Protein AF-A0A6L8A3T9-F1 (afdb_monomer_lite)

Secondary structure (DSSP, 8-state):
-HHHHHHHHHHHHHHHHS--HHHHHHHHHHHHHHHHHHHHHHHHHHHHHHTS--SHHHHHHS-----

pLDDT: mean 91.46, std 9.41, range [44.91, 97.56]

Structure (mmCIF, N/CA/C/O backbone):
data_AF-A0A6L8A3T9-F1
#
_entry.id   AF-A0A6L8A3T9-F1
#
loop_
_atom_site.group_PDB
_atom_site.id
_atom_site.type_symbol
_atom_site.label_atom_id
_atom_site.label_alt_id
_atom_site.label_comp_id
_atom_site.label_asym_id
_atom_site.label_entity_id
_atom_site.label_seq_id
_atom_site.pdbx_PDB_ins_code
_atom_site.Cartn_x
_atom_site.Cartn_y
_atom_site.Cartn_z
_atom_site.occupancy
_atom_site.B_iso_or_equiv
_atom_site.auth_seq_id
_atom_site.auth_comp_id
_atom_site.auth_asym_id
_atom_site.auth_atom_id
_atom_site.pdbx_PDB_model_num
ATOM 1 N N . PHE A 1 1 ? 3.940 -4.482 3.509 1.00 84.75 1 PHE A N 1
ATOM 2 C CA . PHE A 1 1 ? 3.311 -3.242 3.005 1.00 84.75 1 PHE A CA 1
ATOM 3 C C . PHE A 1 1 ? 4.360 -2.226 2.552 1.00 84.75 1 PHE A C 1
ATOM 5 O O . PHE A 1 1 ? 4.422 -1.955 1.362 1.00 84.75 1 PHE A O 1
ATOM 12 N N . TYR A 1 2 ? 5.250 -1.756 3.437 1.00 91.12 2 TYR A N 1
ATOM 13 C CA . TYR A 1 2 ? 6.255 -0.725 3.112 1.00 91.12 2 TYR A CA 1
ATOM 14 C C . TYR A 1 2 ? 7.162 -1.039 1.911 1.00 91.12 2 TYR A C 1
ATOM 16 O O . TYR A 1 2 ? 7.316 -0.192 1.040 1.00 91.12 2 TYR A O 1
ATOM 24 N N . ALA A 1 3 ? 7.703 -2.260 1.813 1.00 93.44 3 ALA A N 1
ATOM 25 C CA . ALA A 1 3 ? 8.556 -2.643 0.682 1.00 93.44 3 ALA A CA 1
ATOM 26 C C . ALA A 1 3 ? 7.841 -2.488 -0.674 1.00 93.44 3 ALA A C 1
ATOM 28 O O . ALA A 1 3 ? 8.395 -1.921 -1.607 1.00 93.44 3 ALA A O 1
ATOM 29 N N . ILE A 1 4 ? 6.580 -2.923 -0.761 1.00 92.38 4 ILE A N 1
ATOM 30 C CA . ILE A 1 4 ? 5.758 -2.790 -1.971 1.00 92.38 4 ILE A CA 1
ATOM 31 C C . ILE A 1 4 ? 5.499 -1.318 -2.313 1.00 92.38 4 ILE A C 1
ATOM 33 O O . ILE A 1 4 ? 5.596 -0.943 -3.477 1.00 92.38 4 ILE A O 1
ATOM 37 N N . ILE A 1 5 ? 5.227 -0.476 -1.311 1.00 92.88 5 ILE A N 1
ATOM 38 C CA . ILE A 1 5 ? 5.006 0.961 -1.529 1.00 92.88 5 ILE A CA 1
ATOM 39 C C . ILE A 1 5 ? 6.250 1.646 -2.096 1.00 92.88 5 ILE A C 1
ATOM 41 O O . ILE A 1 5 ? 6.105 2.553 -2.905 1.00 92.88 5 ILE A O 1
ATOM 45 N N . LEU A 1 6 ? 7.454 1.212 -1.718 1.00 95.69 6 LEU A N 1
ATOM 46 C CA . LEU A 1 6 ? 8.699 1.755 -2.271 1.00 95.69 6 LEU A CA 1
ATOM 47 C C . LEU A 1 6 ? 9.024 1.184 -3.657 1.00 95.69 6 LEU A C 1
ATOM 49 O O . LEU A 1 6 ? 9.472 1.912 -4.538 1.00 95.69 6 LEU A O 1
ATOM 53 N N . LEU A 1 7 ? 8.777 -0.108 -3.878 1.00 95.81 7 LEU A N 1
ATOM 54 C CA . LEU A 1 7 ? 9.071 -0.764 -5.156 1.00 95.81 7 LEU A CA 1
ATOM 55 C C . LEU A 1 7 ? 8.158 -0.297 -6.296 1.00 95.81 7 LEU A C 1
ATOM 57 O O . LEU A 1 7 ? 8.583 -0.262 -7.449 1.00 95.81 7 LEU A O 1
ATOM 61 N N . MET A 1 8 ? 6.917 0.086 -6.002 1.00 96.06 8 MET A N 1
ATOM 62 C CA . MET A 1 8 ? 5.962 0.545 -7.014 1.00 96.06 8 MET A CA 1
ATOM 63 C C . MET A 1 8 ? 6.391 1.812 -7.772 1.00 96.06 8 MET A C 1
ATOM 65 O O . MET A 1 8 ? 6.432 1.760 -9.004 1.00 96.06 8 MET A O 1
ATOM 69 N N . PRO A 1 9 ? 6.759 2.929 -7.118 1.00 96.12 9 PRO A N 1
ATOM 70 C CA . PRO A 1 9 ? 7.264 4.100 -7.826 1.00 96.12 9 PRO A CA 1
ATOM 71 C C . PRO A 1 9 ? 8.600 3.817 -8.524 1.00 96.12 9 PRO A C 1
ATOM 73 O O . PRO A 1 9 ? 8.808 4.319 -9.622 1.00 96.12 9 PRO A O 1
ATOM 76 N N . LEU A 1 10 ? 9.471 2.969 -7.961 1.00 97.25 10 LEU A N 1
ATOM 77 C CA . LEU A 1 10 ? 10.739 2.594 -8.603 1.00 97.25 10 LEU A CA 1
ATOM 78 C C . LEU A 1 10 ? 10.522 1.823 -9.909 1.00 97.25 10 LEU A C 1
ATOM 80 O O . LEU A 1 10 ? 11.091 2.170 -10.939 1.00 97.25 10 LEU A O 1
ATOM 84 N N . THR A 1 11 ? 9.671 0.800 -9.892 1.00 97.00 11 THR A N 1
ATOM 85 C CA . THR A 1 11 ? 9.348 0.007 -11.091 1.00 97.00 11 THR A CA 1
ATOM 86 C C . THR A 1 11 ? 8.585 0.824 -12.133 1.00 97.00 11 THR A C 1
ATOM 88 O O . THR A 1 11 ? 8.836 0.662 -13.325 1.00 97.00 11 THR A O 1
ATOM 91 N N . GLY A 1 12 ? 7.726 1.756 -11.707 1.00 96.38 12 GLY A N 1
ATOM 92 C CA . GLY A 1 12 ? 7.064 2.707 -12.606 1.00 96.38 12 GLY A CA 1
ATOM 93 C C . GLY A 1 12 ? 8.047 3.690 -13.248 1.00 96.38 12 GLY A C 1
ATOM 94 O O . GLY A 1 12 ? 8.007 3.902 -14.459 1.00 96.38 12 GLY A O 1
ATOM 95 N N . ALA A 1 13 ? 8.983 4.232 -12.464 1.00 97.31 13 ALA A N 1
ATOM 96 C CA . ALA A 1 13 ? 10.039 5.106 -12.967 1.00 97.31 13 ALA A CA 1
ATOM 97 C C . ALA A 1 13 ? 10.962 4.371 -13.953 1.00 97.31 13 ALA A C 1
ATOM 99 O O . ALA A 1 13 ? 11.261 4.902 -15.018 1.00 97.31 13 ALA A O 1
ATOM 100 N N . LEU A 1 14 ? 11.361 3.131 -13.653 1.00 97.44 14 LEU A N 1
ATOM 101 C CA . LEU A 1 14 ? 12.158 2.304 -14.568 1.00 97.44 14 LEU A CA 1
ATOM 102 C C . LEU A 1 14 ? 11.407 1.963 -15.862 1.00 97.44 14 LEU A C 1
ATOM 104 O O . LEU A 1 14 ? 12.019 1.927 -16.927 1.00 97.44 14 LEU A O 1
ATOM 108 N N . ALA A 1 15 ? 10.092 1.752 -15.793 1.00 96.44 15 ALA A N 1
ATOM 109 C CA . ALA A 1 15 ? 9.270 1.526 -16.978 1.00 96.44 15 ALA A CA 1
ATOM 110 C C . ALA A 1 15 ? 9.180 2.777 -17.868 1.00 96.44 15 ALA A C 1
ATOM 112 O O . ALA A 1 15 ? 9.328 2.670 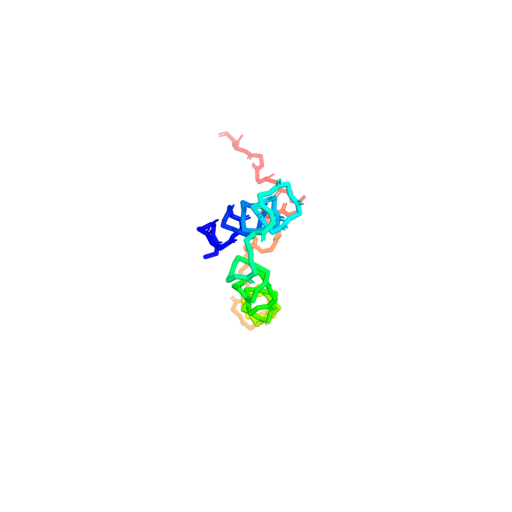-19.082 1.00 96.44 15 ALA A O 1
ATOM 113 N N . TRP A 1 16 ? 8.961 3.957 -17.278 1.00 94.88 16 TRP A N 1
ATOM 114 C CA . TRP A 1 16 ? 8.777 5.204 -18.030 1.00 94.88 16 TRP A CA 1
ATOM 115 C C . TRP A 1 16 ? 10.108 5.790 -18.511 1.00 94.88 16 TRP A C 1
ATOM 117 O O . TRP A 1 16 ? 10.277 6.050 -19.699 1.00 94.88 16 TRP A O 1
ATOM 127 N N . PHE A 1 17 ? 11.062 5.991 -17.602 1.00 96.31 17 PHE A N 1
ATOM 128 C CA . PHE A 1 17 ? 12.336 6.644 -17.912 1.00 96.31 17 PHE A CA 1
ATOM 129 C C . PHE A 1 17 ? 13.384 5.669 -18.448 1.00 96.31 17 PHE A C 1
ATOM 131 O O . PHE A 1 17 ? 14.210 6.052 -19.269 1.00 96.31 17 PHE A O 1
ATOM 138 N N . GLY A 1 18 ? 13.363 4.417 -17.984 1.00 94.19 18 GLY A N 1
ATOM 139 C CA . GLY A 1 18 ? 14.318 3.388 -18.401 1.00 94.19 18 GLY A CA 1
ATOM 140 C C . GLY A 1 18 ? 13.863 2.547 -19.596 1.00 94.19 18 GLY A C 1
ATOM 141 O O . GLY A 1 18 ? 14.661 1.774 -20.113 1.00 94.19 18 GLY A O 1
ATOM 142 N N . GLY A 1 19 ? 12.596 2.652 -20.019 1.00 93.31 19 GLY A N 1
ATOM 143 C CA . GLY A 1 19 ? 12.040 1.854 -21.120 1.00 93.31 19 GLY A CA 1
ATOM 144 C C . GLY A 1 19 ? 12.023 0.342 -20.857 1.00 93.31 19 GLY A C 1
ATOM 145 O O . GLY A 1 19 ? 11.921 -0.446 -21.795 1.00 93.31 19 GLY A O 1
ATOM 146 N N . VAL A 1 20 ? 12.150 -0.089 -19.596 1.00 96.19 20 VAL A N 1
ATOM 147 C CA . VAL A 1 20 ? 12.257 -1.510 -19.241 1.00 96.19 20 VAL A CA 1
ATOM 148 C C . VAL A 1 20 ? 10.866 -2.144 -19.187 1.00 96.19 20 VAL A C 1
ATOM 150 O O . VAL A 1 20 ? 10.111 -1.960 -18.229 1.00 96.19 20 VAL A O 1
ATOM 153 N N . GLU A 1 21 ? 10.533 -2.950 -20.194 1.00 93.62 21 GLU A N 1
ATOM 154 C CA . GLU A 1 21 ? 9.212 -3.584 -20.314 1.00 93.62 21 GLU A CA 1
ATOM 155 C C . GLU A 1 21 ? 8.890 -4.525 -19.140 1.00 93.62 21 GLU A C 1
ATOM 157 O O . GLU A 1 21 ? 7.774 -4.519 -18.609 1.00 93.62 21 GLU A O 1
ATOM 162 N N . ALA A 1 22 ? 9.891 -5.268 -18.657 1.00 95.38 22 ALA A N 1
ATOM 163 C CA . ALA A 1 22 ? 9.747 -6.117 -17.477 1.00 95.38 22 ALA A CA 1
ATOM 164 C C . ALA A 1 22 ? 9.323 -5.306 -16.236 1.00 95.38 22 ALA A C 1
ATOM 166 O O . ALA A 1 22 ? 8.472 -5.752 -15.466 1.00 95.38 22 ALA A O 1
ATOM 167 N N . SER A 1 23 ? 9.838 -4.083 -16.065 1.00 95.88 23 SER A N 1
ATOM 168 C CA . SER A 1 23 ? 9.444 -3.197 -14.964 1.00 95.88 23 SER A CA 1
ATOM 169 C C . SER A 1 23 ? 7.990 -2.740 -15.087 1.00 95.88 23 SER A C 1
ATOM 171 O O . SER A 1 23 ? 7.304 -2.647 -14.070 1.00 95.88 23 SER A O 1
ATOM 173 N N . ALA A 1 24 ? 7.477 -2.541 -16.306 1.00 95.56 24 ALA A N 1
ATOM 174 C CA . ALA A 1 24 ? 6.068 -2.214 -16.526 1.00 95.56 24 ALA A CA 1
ATOM 175 C C . ALA A 1 24 ? 5.143 -3.380 -16.135 1.00 95.56 24 ALA A C 1
ATOM 177 O O . ALA A 1 24 ? 4.090 -3.166 -15.528 1.00 95.56 24 ALA A O 1
ATOM 178 N N . ALA A 1 25 ? 5.538 -4.620 -16.444 1.00 96.06 25 ALA A N 1
ATOM 179 C CA . ALA A 1 25 ? 4.806 -5.812 -16.019 1.00 96.06 25 ALA A CA 1
ATOM 180 C C . ALA A 1 25 ? 4.801 -5.960 -14.488 1.00 96.06 25 ALA A C 1
ATOM 182 O O . ALA A 1 25 ? 3.738 -6.163 -13.897 1.00 96.06 25 ALA A O 1
ATOM 183 N N . VAL A 1 26 ? 5.961 -5.779 -13.844 1.00 96.38 26 VAL A N 1
ATOM 184 C CA . VAL A 1 26 ? 6.085 -5.817 -12.378 1.00 96.38 26 VAL A CA 1
ATOM 185 C C . VAL A 1 26 ? 5.239 -4.723 -11.723 1.00 96.38 26 VAL A C 1
ATOM 187 O O . VAL A 1 26 ? 4.512 -5.014 -10.776 1.00 96.38 26 VAL A O 1
ATOM 190 N N . HIS A 1 27 ? 5.266 -3.494 -12.245 1.00 96.69 27 HIS A N 1
ATOM 191 C CA . HIS A 1 27 ? 4.445 -2.393 -11.738 1.00 96.69 27 HIS A CA 1
ATOM 192 C C . HIS A 1 27 ? 2.943 -2.715 -11.837 1.00 96.69 27 HIS A C 1
ATOM 194 O O . HIS A 1 27 ? 2.207 -2.586 -10.860 1.00 96.69 27 HIS A O 1
AT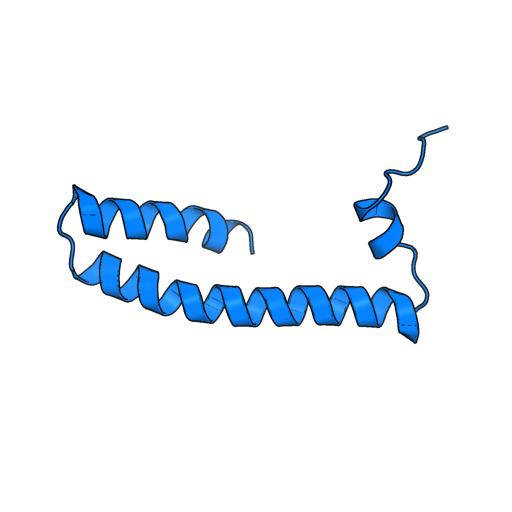OM 200 N N . ARG A 1 28 ? 2.471 -3.222 -12.986 1.00 95.88 28 ARG A N 1
ATOM 201 C CA . ARG A 1 28 ? 1.060 -3.623 -13.151 1.00 95.88 28 ARG A CA 1
ATOM 202 C C . ARG A 1 28 ? 0.650 -4.747 -12.195 1.00 95.88 28 ARG A C 1
ATOM 204 O O . ARG A 1 28 ? -0.431 -4.682 -11.615 1.00 95.88 28 ARG A O 1
ATOM 211 N N . ALA A 1 29 ? 1.502 -5.750 -11.989 1.00 96.00 29 ALA A N 1
ATOM 212 C CA . ALA A 1 29 ? 1.236 -6.824 -11.030 1.00 96.00 29 ALA A CA 1
ATOM 213 C C . ALA A 1 29 ? 1.217 -6.307 -9.578 1.00 96.00 29 ALA A C 1
ATOM 215 O O . ALA A 1 29 ? 0.344 -6.676 -8.788 1.00 96.00 29 ALA A O 1
ATOM 216 N N . GLY A 1 30 ? 2.138 -5.404 -9.234 1.00 95.56 30 GLY A N 1
ATOM 217 C CA . GLY A 1 30 ? 2.207 -4.781 -7.914 1.00 95.56 30 GLY A CA 1
ATOM 218 C C . GLY A 1 30 ? 0.978 -3.932 -7.575 1.00 95.56 30 GLY A C 1
ATOM 219 O O . GLY A 1 30 ? 0.588 -3.879 -6.409 1.00 95.56 30 GLY A O 1
ATOM 220 N N . MET A 1 31 ? 0.301 -3.355 -8.575 1.00 94.94 31 MET A N 1
ATOM 221 C CA . MET A 1 31 ? -0.982 -2.665 -8.386 1.00 94.94 31 MET A CA 1
ATOM 222 C C . MET A 1 31 ? -2.0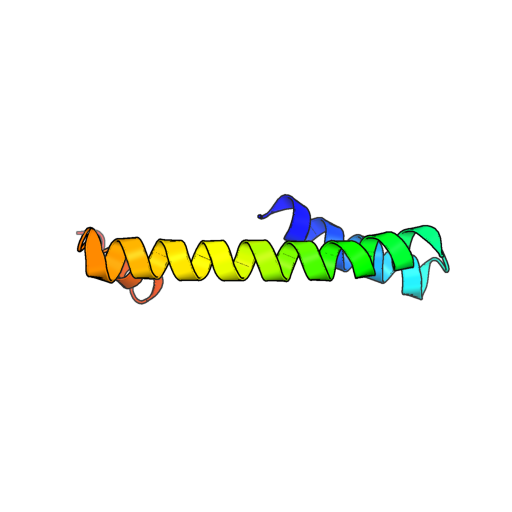35 -3.590 -7.759 1.00 94.94 31 MET A C 1
ATOM 224 O O . MET A 1 31 ? -2.642 -3.232 -6.749 1.00 94.94 31 MET A O 1
ATOM 228 N N . LEU A 1 32 ? -2.218 -4.797 -8.308 1.00 96.38 32 LEU A N 1
ATOM 229 C CA . LEU A 1 32 ? -3.153 -5.785 -7.756 1.00 96.38 32 LEU A CA 1
ATOM 230 C C . LEU A 1 32 ? -2.770 -6.176 -6.323 1.00 96.38 32 LEU A C 1
ATOM 232 O O . LEU A 1 32 ? -3.633 -6.228 -5.446 1.00 96.38 32 LEU A O 1
ATOM 236 N N . ALA A 1 33 ? -1.476 -6.382 -6.063 1.00 95.81 33 ALA A N 1
ATOM 237 C CA . ALA A 1 33 ? -0.986 -6.693 -4.723 1.00 95.81 33 ALA A CA 1
ATOM 238 C C . ALA A 1 33 ? -1.283 -5.567 -3.714 1.00 95.81 33 ALA A C 1
ATOM 240 O O . ALA A 1 33 ? -1.710 -5.853 -2.594 1.00 95.81 33 ALA A O 1
ATOM 241 N N . ILE A 1 34 ? -1.113 -4.294 -4.099 1.00 95.62 34 ILE A N 1
ATOM 242 C CA . ILE A 1 34 ? -1.474 -3.149 -3.249 1.00 95.62 34 ILE A CA 1
ATOM 243 C C . ILE A 1 34 ? -2.965 -3.141 -2.946 1.00 95.62 34 ILE A C 1
ATOM 245 O O . ILE A 1 34 ? -3.318 -2.971 -1.784 1.00 95.62 34 ILE A O 1
ATOM 249 N N . PHE A 1 35 ? -3.833 -3.340 -3.941 1.00 96.38 35 PHE A N 1
ATOM 250 C CA . PHE A 1 35 ? -5.279 -3.339 -3.707 1.00 96.38 35 PHE A CA 1
ATOM 251 C C . PHE A 1 35 ? -5.698 -4.428 -2.720 1.00 96.38 35 PHE A C 1
ATOM 253 O O . PHE A 1 35 ? -6.436 -4.145 -1.777 1.00 96.38 35 PHE A O 1
ATOM 260 N N . VAL A 1 36 ? -5.177 -5.647 -2.873 1.00 97.00 36 VAL A N 1
ATOM 261 C CA . VAL A 1 36 ? -5.458 -6.743 -1.933 1.00 97.00 36 VAL A CA 1
ATOM 262 C C . VAL A 1 36 ? -4.963 -6.400 -0.527 1.00 97.00 36 VAL A C 1
ATOM 264 O O . VAL A 1 36 ? -5.712 -6.529 0.441 1.00 97.00 36 VAL A O 1
ATOM 267 N N . LEU A 1 37 ? -3.725 -5.916 -0.394 1.00 96.19 37 LEU A N 1
ATOM 268 C CA . LEU A 1 37 ? -3.160 -5.551 0.907 1.00 96.19 37 LEU A CA 1
ATOM 269 C C . LEU A 1 37 ? -3.881 -4.362 1.554 1.00 96.19 37 LEU A C 1
ATOM 271 O O . LEU A 1 37 ? -4.044 -4.347 2.771 1.00 96.19 37 LEU A O 1
ATOM 275 N N . LEU A 1 38 ? -4.321 -3.386 0.760 1.00 95.94 38 LEU A N 1
ATOM 276 C CA . LEU A 1 38 ? -5.107 -2.244 1.219 1.00 95.94 38 LEU A CA 1
ATOM 277 C C . LEU A 1 38 ? -6.455 -2.707 1.768 1.00 95.94 38 LEU A C 1
ATOM 279 O O . LEU A 1 38 ? -6.823 -2.320 2.874 1.00 95.94 38 LEU A O 1
ATOM 283 N N . LEU A 1 39 ? -7.168 -3.561 1.030 1.00 97.56 39 LEU A N 1
ATOM 284 C CA . LEU A 1 39 ? -8.445 -4.111 1.482 1.00 97.56 39 LEU A CA 1
ATOM 285 C C . LEU A 1 39 ? -8.277 -4.911 2.774 1.00 97.56 39 LEU A C 1
ATOM 287 O O . LEU A 1 39 ? -9.046 -4.711 3.711 1.00 97.56 39 LEU A O 1
ATOM 291 N N . LEU A 1 40 ? -7.241 -5.751 2.864 1.00 97.38 40 LEU A N 1
ATOM 292 C CA . LEU A 1 40 ? -6.919 -6.484 4.091 1.00 97.38 40 LEU A CA 1
ATOM 293 C C . LEU A 1 40 ? -6.587 -5.546 5.256 1.00 97.38 40 LEU A C 1
ATOM 295 O O . LEU A 1 40 ? -7.032 -5.781 6.378 1.00 97.38 40 LEU A O 1
ATOM 299 N N . HIS A 1 41 ? -5.836 -4.475 5.004 1.00 94.25 41 HIS A N 1
ATOM 300 C CA . HIS A 1 41 ? -5.499 -3.481 6.019 1.00 94.25 41 HIS A CA 1
ATOM 301 C C . HIS A 1 41 ? -6.748 -2.764 6.549 1.00 94.25 41 HIS A C 1
ATOM 303 O O . HIS A 1 41 ? -6.948 -2.700 7.763 1.00 94.25 41 HIS A O 1
ATOM 3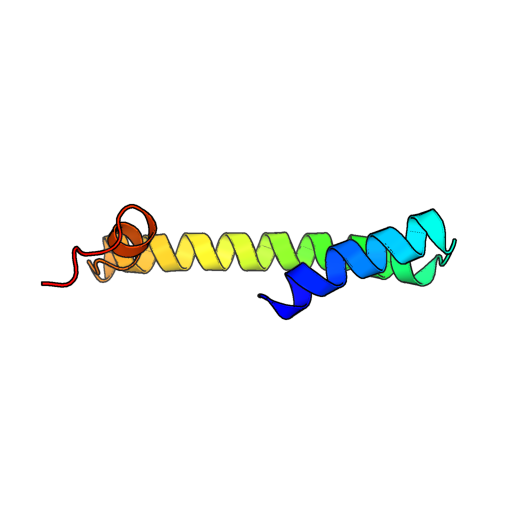09 N N . VAL 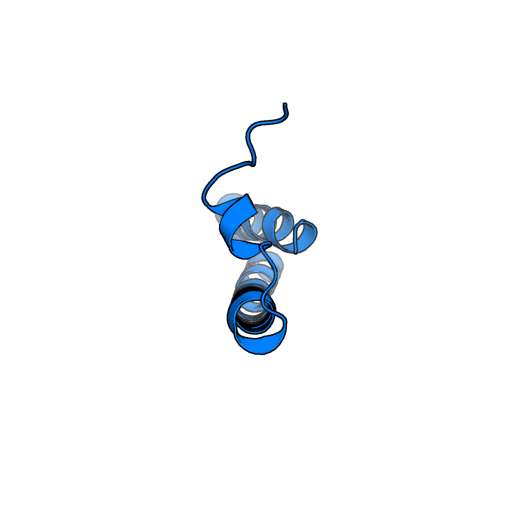A 1 42 ? -7.611 -2.280 5.649 1.00 95.38 42 VAL A N 1
ATOM 310 C CA . VAL A 1 42 ? -8.873 -1.622 6.010 1.00 95.38 42 VAL A CA 1
ATOM 311 C C . VAL A 1 42 ? -9.782 -2.596 6.756 1.00 95.38 42 VAL A C 1
ATOM 313 O O . VAL A 1 42 ? -10.258 -2.269 7.839 1.00 95.38 42 VAL A O 1
ATOM 316 N N . ALA A 1 43 ? -9.969 -3.814 6.245 1.00 96.56 43 ALA A N 1
ATOM 317 C CA . ALA A 1 43 ? -10.774 -4.836 6.909 1.00 96.56 43 ALA A CA 1
ATOM 318 C C . ALA A 1 43 ? -10.241 -5.163 8.314 1.00 96.56 43 ALA A C 1
ATOM 320 O O . ALA A 1 43 ? -11.021 -5.247 9.259 1.00 96.56 43 ALA A O 1
ATOM 321 N N . GLY A 1 44 ? -8.919 -5.277 8.477 1.00 95.31 44 GLY A N 1
ATOM 322 C CA . GLY A 1 44 ? -8.281 -5.480 9.777 1.00 95.31 44 GLY A CA 1
ATOM 323 C C . GLY A 1 44 ? -8.537 -4.325 10.748 1.00 95.31 44 GLY A C 1
ATOM 324 O O . GLY A 1 44 ? -8.886 -4.568 11.903 1.00 95.31 44 GLY A O 1
ATOM 325 N N . ALA A 1 45 ? -8.433 -3.076 10.287 1.00 94.00 45 ALA A N 1
ATOM 326 C CA . ALA A 1 45 ? -8.741 -1.898 11.100 1.00 94.00 45 ALA A CA 1
ATOM 327 C C . ALA A 1 45 ? -10.222 -1.855 11.523 1.00 94.00 45 ALA A C 1
ATOM 329 O O . ALA A 1 45 ? -10.523 -1.580 12.686 1.00 94.00 45 ALA A O 1
ATOM 330 N N . LEU A 1 46 ? -11.144 -2.191 10.614 1.00 94.06 46 LEU A N 1
ATOM 331 C CA . LEU A 1 46 ? -12.577 -2.260 10.915 1.00 94.06 46 LEU A CA 1
ATOM 332 C C . LEU A 1 46 ? -12.903 -3.412 11.873 1.00 94.06 46 LEU A C 1
ATOM 334 O O . LEU A 1 46 ? -13.682 -3.224 12.804 1.00 94.06 46 LEU A O 1
ATOM 338 N N . TYR A 1 47 ? -12.281 -4.580 11.704 1.00 96.25 47 TYR A N 1
ATOM 339 C CA . TYR A 1 47 ? -12.437 -5.715 12.619 1.00 96.25 47 TYR A CA 1
ATOM 340 C C . TYR A 1 47 ? -11.962 -5.361 14.034 1.00 96.25 47 TYR A C 1
ATOM 342 O O . TYR A 1 47 ? -12.668 -5.597 15.017 1.00 96.25 47 TYR A O 1
ATOM 350 N N . GLN A 1 48 ? -10.796 -4.722 14.133 1.00 93.88 48 GLN A N 1
ATOM 351 C CA . GLN A 1 48 ? -10.262 -4.205 15.390 1.00 93.88 48 GLN A CA 1
ATOM 352 C C . GLN A 1 48 ? -11.221 -3.209 16.052 1.00 93.88 48 GLN A C 1
ATOM 354 O O . GLN A 1 48 ? -11.439 -3.282 17.258 1.00 93.88 48 GLN A O 1
ATOM 359 N N . HIS A 1 49 ? -11.841 -2.324 15.270 1.00 91.69 49 HIS A N 1
ATOM 360 C CA . HIS A 1 49 ? -12.752 -1.312 15.794 1.00 91.69 49 HIS A CA 1
ATOM 361 C C . HIS A 1 49 ? -14.126 -1.866 16.206 1.00 91.69 49 HIS A C 1
ATOM 363 O O . HIS A 1 49 ? -14.620 -1.535 17.281 1.00 91.69 49 HIS A O 1
ATOM 369 N N . PHE A 1 50 ? -14.751 -2.706 15.377 1.00 94.25 50 PHE A N 1
ATOM 370 C CA . PHE A 1 50 ? -16.134 -3.146 15.592 1.00 94.25 50 PHE A CA 1
ATOM 371 C C . PHE A 1 50 ? -16.257 -4.441 16.394 1.00 94.25 50 PHE A C 1
ATOM 373 O O . PHE A 1 50 ? -17.193 -4.576 17.181 1.00 94.25 50 PHE A O 1
ATOM 380 N N . VAL A 1 51 ? -15.328 -5.385 16.217 1.00 95.56 51 VAL A N 1
ATOM 381 C CA . VAL A 1 51 ? -15.384 -6.694 16.887 1.00 95.56 51 VAL A CA 1
ATOM 382 C C . VAL A 1 51 ? -14.552 -6.673 18.161 1.00 95.56 51 VAL A C 1
ATOM 384 O O . VAL A 1 51 ? -15.074 -6.937 19.242 1.00 95.56 51 VAL A O 1
ATOM 387 N N . LEU A 1 52 ? -13.272 -6.309 18.046 1.00 94.19 52 LEU A N 1
ATOM 388 C CA . LEU A 1 52 ? -12.347 -6.302 19.185 1.00 94.19 52 LEU A CA 1
ATOM 389 C C . LEU A 1 52 ? -12.425 -5.019 20.024 1.00 94.19 52 LEU A C 1
ATOM 391 O O . LEU A 1 52 ? -11.887 -4.985 21.127 1.00 94.19 52 LEU A O 1
ATOM 395 N N . LYS A 1 53 ? -13.117 -3.986 19.522 1.00 92.69 53 LYS A N 1
ATOM 396 C CA . LYS A 1 53 ? -13.349 -2.698 20.196 1.00 92.69 53 LYS A CA 1
ATOM 397 C C . LYS A 1 53 ? -12.061 -2.022 20.678 1.00 92.69 53 LYS A C 1
ATOM 399 O O . LYS A 1 53 ? -12.040 -1.414 21.744 1.00 92.69 53 LYS A O 1
ATOM 404 N N . THR A 1 54 ? -10.989 -2.116 19.893 1.00 90.94 54 THR A N 1
ATOM 405 C CA . THR A 1 54 ? -9.708 -1.470 20.204 1.00 90.94 54 THR A CA 1
ATOM 406 C C . THR A 1 54 ? -9.637 -0.042 19.653 1.00 90.94 54 THR A C 1
ATOM 408 O O . THR A 1 54 ? -10.320 0.328 18.693 1.00 90.94 54 THR A O 1
ATOM 411 N N . ASP A 1 55 ? -8.757 0.773 20.239 1.00 86.62 55 ASP A N 1
ATOM 412 C CA . ASP A 1 55 ? -8.538 2.172 19.843 1.00 86.62 55 ASP A CA 1
ATOM 413 C C . ASP A 1 55 ? -7.529 2.349 18.698 1.00 86.62 55 ASP A C 1
ATOM 415 O O . ASP A 1 55 ? -7.132 3.473 18.390 1.00 86.62 55 ASP A O 1
ATOM 419 N N . VAL A 1 56 ? -7.124 1.264 18.023 1.00 87.62 56 VAL A N 1
ATOM 420 C CA . VAL A 1 56 ? -6.132 1.303 16.928 1.00 87.62 56 VAL A CA 1
ATOM 421 C C . VAL A 1 56 ? -6.515 2.333 15.864 1.00 87.62 56 VAL A C 1
ATOM 423 O O . VAL A 1 56 ? -5.687 3.149 15.469 1.00 87.62 56 VAL A O 1
ATOM 426 N N . MET A 1 57 ? -7.785 2.360 15.450 1.00 85.56 57 MET A N 1
ATOM 427 C CA . MET A 1 57 ? -8.265 3.335 14.467 1.00 85.56 57 MET A CA 1
ATOM 428 C C . MET A 1 57 ? -8.239 4.771 15.017 1.00 85.56 57 MET A C 1
ATOM 430 O O . MET A 1 57 ? -7.851 5.698 14.309 1.00 85.56 57 MET A O 1
ATOM 434 N N . ARG A 1 58 ? -8.588 4.964 16.299 1.00 85.62 58 ARG A N 1
ATOM 435 C CA . ARG A 1 58 ? -8.584 6.289 16.942 1.00 85.62 58 ARG A CA 1
ATOM 436 C C . ARG A 1 58 ? -7.172 6.858 17.065 1.00 85.62 58 ARG A C 1
ATOM 438 O O . ARG A 1 58 ? -7.003 8.046 16.822 1.00 85.62 58 ARG A O 1
ATOM 445 N N . ARG A 1 59 ? -6.171 6.013 17.334 1.00 85.31 59 ARG A N 1
ATOM 446 C CA . ARG A 1 59 ? -4.747 6.391 17.398 1.00 85.31 59 ARG A CA 1
ATOM 447 C C . ARG A 1 59 ? -4.171 6.865 16.062 1.00 85.31 59 ARG A C 1
ATOM 449 O O . ARG A 1 59 ? -3.225 7.645 16.063 1.00 85.31 59 ARG A O 1
ATOM 456 N N . ILE A 1 60 ? -4.740 6.420 14.938 1.00 83.81 60 ILE A N 1
ATOM 457 C CA . ILE A 1 60 ? -4.374 6.907 13.596 1.00 83.81 60 ILE A CA 1
ATOM 458 C C . ILE A 1 60 ? -4.991 8.289 13.341 1.00 83.81 60 ILE A C 1
ATOM 460 O O . ILE A 1 60 ? -4.318 9.183 12.839 1.00 83.81 60 ILE A O 1
ATOM 464 N N . LEU A 1 61 ? -6.269 8.468 13.693 1.00 83.69 61 LEU A N 1
ATOM 465 C CA . LEU A 1 61 ? -7.013 9.721 13.491 1.00 83.69 61 LEU A CA 1
ATOM 466 C C . LEU A 1 61 ? -6.519 10.852 14.391 1.00 83.69 61 LEU A C 1
ATOM 468 O O . LEU A 1 61 ? -6.477 12.014 13.985 1.00 83.69 61 LEU A O 1
ATOM 472 N N . ARG A 1 62 ? -6.185 10.516 15.634 1.00 81.94 62 ARG A N 1
ATOM 473 C CA . ARG A 1 62 ? -5.677 11.460 16.612 1.00 81.94 62 ARG A CA 1
ATOM 474 C C . ARG A 1 62 ? -4.649 10.738 17.476 1.00 81.94 62 ARG A C 1
ATOM 476 O O . ARG A 1 62 ? -5.025 9.803 18.184 1.00 81.94 62 ARG A O 1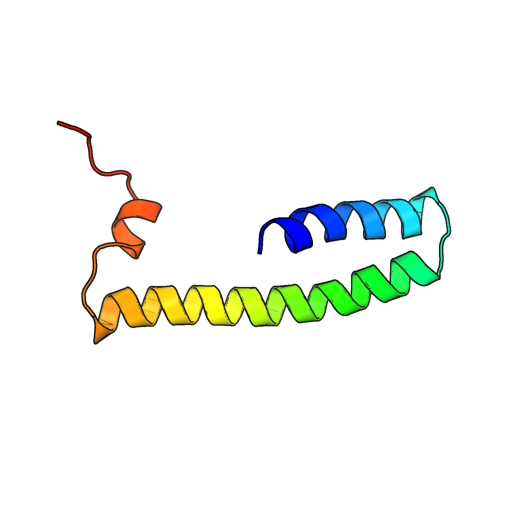
ATOM 483 N N . PRO A 1 63 ? -3.375 11.154 17.451 1.00 73.75 63 PRO A N 1
ATOM 484 C CA . PRO A 1 63 ? -2.409 10.603 18.385 1.00 73.75 63 PRO A CA 1
ATOM 485 C C . PRO A 1 63 ? -2.902 10.879 19.810 1.00 73.75 63 PRO A C 1
ATOM 487 O O . PRO A 1 63 ? -3.398 11.976 20.098 1.00 73.75 63 PRO A O 1
ATOM 490 N N . GLU A 1 64 ? -2.815 9.882 20.694 1.00 68.94 64 GLU A N 1
ATOM 491 C CA . GLU A 1 64 ? -3.030 10.119 22.122 1.00 68.94 64 GLU A CA 1
ATOM 492 C C . GLU A 1 64 ? -2.081 11.239 22.553 1.00 68.94 64 GLU A C 1
ATOM 494 O O . GLU A 1 64 ? -0.895 11.219 22.217 1.00 68.94 64 GLU A O 1
ATOM 499 N N . LYS A 1 65 ? -2.606 12.247 23.260 1.00 63.59 65 LYS A N 1
ATOM 500 C CA . LYS A 1 65 ? -1.744 13.219 23.928 1.00 63.59 65 LYS A CA 1
ATOM 501 C C . LYS A 1 65 ? -0.928 12.415 24.934 1.00 63.59 65 LYS A C 1
ATOM 503 O O . LYS A 1 65 ? -1.491 11.969 25.928 1.00 63.59 65 LYS A O 1
ATOM 508 N N . GLY A 1 66 ? 0.349 12.180 24.637 1.00 62.00 66 GLY A N 1
ATOM 509 C CA . GLY A 1 66 ? 1.290 11.683 25.633 1.00 62.00 66 GLY A CA 1
ATOM 510 C C . GLY A 1 66 ? 1.221 12.629 26.827 1.00 62.00 66 GLY A C 1
ATOM 511 O O . GLY A 1 66 ? 1.446 13.828 26.654 1.00 62.00 66 GLY A O 1
ATOM 512 N N . GLY A 1 67 ? 0.766 12.102 27.963 1.00 44.91 67 GLY A N 1
ATOM 513 C CA . GLY A 1 67 ? 0.773 12.798 29.247 1.00 44.91 67 GLY A CA 1
ATOM 514 C C . GLY A 1 67 ? 2.179 12.872 29.805 1.00 44.91 67 GLY A C 1
ATOM 515 O O . GLY A 1 67 ? 2.923 11.883 29.614 1.00 44.91 67 GLY A O 1
#

Radius of gyration: 17.12 Å; chains: 1; bounding box: 30×20×50 Å

Foldseek 3Di:
DVVLVVLLVVLVCCVPVVVDVVSVVVNVVSVVVCVVVVVVVVVVVVCCCPPVVDCPVVCVVPNPPPD

Sequence (67 aa):
FYAIILLMPLTGALAWFGGVEASAAVHRAGMLAIFVLLLLHVAGALYQHFVLKTDVMRRILRPEKGG